Protein AF-A0A379T5I7-F1 (afdb_monomer)

Foldseek 3Di:
DQEEEDEDDQLPQDDDPNDTSPDDPVVVLVVVLVVLVVVLVPHDQQHKYKYKYDPVCVVSVVVSCVVQWAWDAWAWEFEPDDPDQDDPDHDDRTIIMTITHRDPPRYDDPQVVQKDFDCQCQVVQDWQVVDVVIHTDDRIGGDDSYDYDYPPPDPDD

Mean predicted aligned error: 8.69 Å

Organism: NCBI:txid59203

Solvent-accessible surface area (backbone atoms only — not comparable to full-atom values): 9344 Å² total; per-residue (Å²): 78,61,69,48,80,43,78,59,87,66,69,79,59,52,69,59,94,85,49,59,38,76,67,56,70,68,61,48,51,52,54,52,49,52,54,52,52,51,52,58,69,55,37,39,65,42,11,39,38,35,43,39,42,43,72,81,54,41,64,60,51,53,59,58,46,58,77,72,29,44,76,77,42,73,29,35,45,32,47,89,73,60,102,67,80,54,89,87,57,87,56,82,49,50,42,41,31,41,35,29,22,58,30,88,87,61,48,82,75,72,59,82,83,47,54,36,79,26,66,57,20,61,74,58,64,38,68,37,74,90,41,88,73,65,40,70,41,62,42,59,39,68,64,66,50,69,43,76,53,76,84,87,80,81,86,86,130

Structure (mmCIF, N/CA/C/O backbone):
data_AF-A0A379T5I7-F1
#
_entry.id   AF-A0A379T5I7-F1
#
loop_
_atom_site.group_PDB
_atom_site.id
_atom_site.type_symbol
_atom_site.label_atom_id
_atom_site.label_alt_id
_atom_site.label_comp_id
_atom_site.label_asym_id
_atom_site.label_entity_id
_atom_site.label_seq_id
_atom_site.pdbx_PDB_ins_code
_atom_site.Cartn_x
_atom_site.Cartn_y
_atom_site.Cartn_z
_atom_site.occupancy
_atom_site.B_iso_or_equiv
_atom_site.auth_seq_id
_atom_site.auth_comp_id
_atom_site.auth_asym_id
_atom_site.auth_atom_id
_atom_site.pdbx_PDB_model_num
ATOM 1 N N . MET A 1 1 ? -13.843 -11.208 -2.498 1.00 91.31 1 MET A N 1
ATOM 2 C CA . MET A 1 1 ? -12.720 -11.181 -1.535 1.00 91.31 1 MET A CA 1
ATOM 3 C C . MET A 1 1 ? -12.927 -10.072 -0.511 1.00 91.31 1 MET A C 1
ATOM 5 O O . MET A 1 1 ? -13.474 -9.038 -0.882 1.00 91.31 1 MET A O 1
ATOM 9 N N . ASP A 1 2 ? -12.573 -10.297 0.757 1.00 97.25 2 ASP A N 1
ATOM 10 C CA . ASP A 1 2 ? -12.711 -9.313 1.855 1.00 97.25 2 ASP A CA 1
ATOM 11 C C . ASP A 1 2 ? -11.432 -8.483 2.055 1.00 97.25 2 ASP A C 1
ATOM 13 O O . ASP A 1 2 ? -11.491 -7.306 2.401 1.00 97.25 2 ASP A O 1
ATOM 17 N N . LEU A 1 3 ? -10.275 -9.088 1.790 1.00 97.75 3 LEU A N 1
ATOM 18 C CA . LEU A 1 3 ? -8.961 -8.472 1.905 1.00 97.75 3 LEU A CA 1
ATOM 19 C C . LEU A 1 3 ? -8.112 -8.871 0.698 1.00 97.75 3 LEU A C 1
ATOM 21 O O . LEU A 1 3 ? -8.141 -10.030 0.285 1.00 97.75 3 LEU A O 1
ATOM 25 N N . ILE A 1 4 ? -7.358 -7.918 0.158 1.00 98.38 4 ILE A N 1
ATOM 26 C CA . ILE A 1 4 ? -6.290 -8.148 -0.820 1.00 98.38 4 ILE A CA 1
ATOM 27 C C . ILE A 1 4 ? -5.018 -7.499 -0.276 1.00 98.38 4 ILE A C 1
ATOM 29 O O . ILE A 1 4 ? -5.063 -6.362 0.193 1.00 98.38 4 ILE A O 1
ATOM 33 N N . PHE A 1 5 ? -3.896 -8.206 -0.354 1.00 97.88 5 PHE A N 1
ATOM 34 C CA . PHE A 1 5 ? -2.563 -7.648 -0.156 1.00 97.88 5 PHE A CA 1
ATOM 35 C C . PHE A 1 5 ? -1.759 -7.939 -1.422 1.00 97.88 5 PHE A C 1
ATOM 37 O O . PHE A 1 5 ? -1.606 -9.102 -1.786 1.00 97.88 5 PHE A O 1
ATOM 44 N N . ALA A 1 6 ? -1.327 -6.891 -2.116 1.00 96.62 6 ALA A N 1
ATOM 45 C CA . ALA A 1 6 ? -0.644 -6.980 -3.397 1.00 96.62 6 ALA A CA 1
ATOM 46 C C . ALA A 1 6 ? 0.788 -6.448 -3.278 1.00 96.62 6 ALA A C 1
ATOM 48 O O . ALA A 1 6 ? 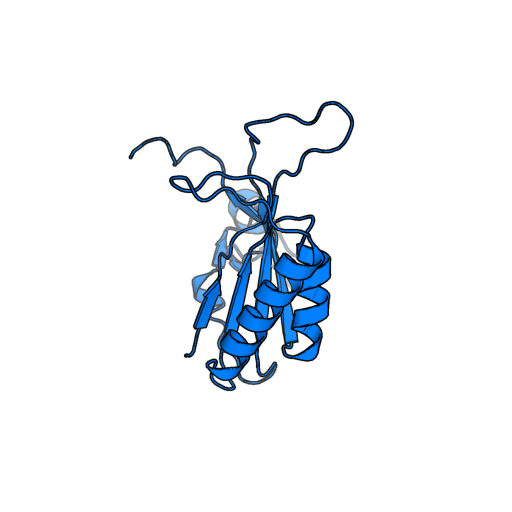0.995 -5.300 -2.884 1.00 96.62 6 ALA A O 1
ATOM 49 N N . ASP A 1 7 ? 1.739 -7.283 -3.680 1.00 95.25 7 ASP A N 1
ATOM 50 C CA . ASP A 1 7 ? 3.157 -6.961 -3.848 1.00 95.25 7 ASP A CA 1
ATOM 51 C C . ASP A 1 7 ? 3.545 -7.239 -5.314 1.00 95.25 7 ASP A C 1
ATOM 53 O O . ASP A 1 7 ? 4.108 -8.289 -5.627 1.00 95.25 7 ASP A O 1
ATOM 57 N N . PRO A 1 8 ? 3.071 -6.406 -6.264 1.00 93.56 8 PRO A N 1
ATOM 58 C CA . PRO A 1 8 ? 3.402 -6.570 -7.675 1.00 93.56 8 PRO A CA 1
ATOM 59 C C . PRO A 1 8 ? 4.873 -6.199 -7.938 1.00 93.56 8 PRO A C 1
ATOM 61 O O . PRO A 1 8 ? 5.466 -5.498 -7.124 1.00 93.56 8 PRO A O 1
ATOM 64 N N . PRO A 1 9 ? 5.443 -6.580 -9.097 1.00 92.06 9 PRO A N 1
ATOM 65 C CA . PRO A 1 9 ? 6.764 -6.131 -9.549 1.00 92.06 9 PRO A CA 1
ATOM 66 C C . PRO A 1 9 ? 6.937 -4.607 -9.446 1.00 92.06 9 PRO A C 1
ATOM 68 O O . PRO A 1 9 ? 5.961 -3.857 -9.538 1.00 92.06 9 PRO A O 1
ATOM 71 N N . TYR A 1 10 ? 8.167 -4.134 -9.232 1.00 91.62 10 TYR A N 1
ATOM 72 C CA . TYR A 1 10 ? 8.461 -2.702 -9.027 1.00 91.62 10 TYR A CA 1
ATOM 73 C C . TYR A 1 10 ? 9.052 -2.053 -10.285 1.00 91.62 10 TYR A C 1
ATOM 75 O O . TYR A 1 10 ? 9.177 -0.832 -10.339 1.00 91.62 10 TYR A O 1
ATOM 83 N N . ASN A 1 11 ? 9.403 -2.852 -11.294 1.00 89.56 11 ASN A N 1
ATOM 84 C CA . ASN A 1 11 ? 10.065 -2.403 -12.518 1.00 89.56 11 ASN A CA 1
ATOM 85 C C . ASN A 1 11 ? 11.371 -1.624 -12.256 1.00 89.56 11 ASN A C 1
ATOM 87 O O . ASN A 1 11 ? 11.617 -0.579 -12.851 1.00 89.56 11 ASN A O 1
ATOM 91 N N . ILE A 1 12 ? 12.203 -2.128 -11.339 1.00 84.06 12 ILE A N 1
ATOM 92 C CA . ILE A 1 12 ? 13.462 -1.496 -10.899 1.00 84.06 12 ILE A CA 1
ATOM 93 C C . ILE A 1 12 ? 14.705 -2.285 -11.339 1.00 84.06 12 ILE A C 1
ATOM 95 O O . ILE A 1 12 ? 15.783 -2.130 -10.762 1.00 84.06 12 ILE A O 1
ATOM 99 N N . GLY A 1 13 ? 14.569 -3.148 -12.349 1.00 80.50 13 GLY A N 1
ATOM 100 C CA . GLY A 1 13 ? 15.684 -3.921 -12.897 1.00 80.50 13 GLY A CA 1
ATOM 101 C C . GLY A 1 13 ? 16.048 -5.167 -12.094 1.00 80.50 13 GLY A C 1
ATOM 102 O O . GLY A 1 13 ? 17.168 -5.661 -12.228 1.00 80.50 13 GLY A O 1
ATOM 103 N N . LYS A 1 14 ? 15.147 -5.670 -11.238 1.00 78.38 14 LYS A N 1
ATOM 104 C CA . LYS A 1 14 ? 15.371 -6.947 -10.551 1.00 78.38 14 LYS A CA 1
ATOM 105 C C . LYS A 1 14 ? 15.264 -8.110 -11.536 1.00 78.38 14 LYS A C 1
ATOM 107 O O . LYS A 1 14 ? 14.431 -8.106 -12.441 1.00 78.38 14 LYS A O 1
ATOM 112 N N . ASP A 1 15 ? 16.118 -9.103 -11.322 1.00 78.62 15 ASP A N 1
ATOM 113 C CA . ASP A 1 15 ? 16.075 -10.386 -12.014 1.00 78.62 15 ASP A CA 1
ATOM 114 C C . ASP A 1 15 ? 15.376 -11.403 -11.109 1.00 78.62 15 ASP A C 1
ATOM 116 O O . ASP A 1 15 ? 15.850 -11.708 -10.010 1.00 78.62 15 ASP A O 1
ATOM 120 N N . PHE A 1 16 ? 14.224 -11.885 -11.565 1.00 76.44 16 PHE A N 1
ATOM 121 C CA . PHE A 1 16 ? 13.480 -12.956 -10.924 1.00 76.44 16 PHE A CA 1
ATOM 122 C C . PHE A 1 16 ? 13.576 -14.212 -11.790 1.00 76.44 16 PHE A C 1
ATOM 124 O O . PHE A 1 16 ? 12.755 -14.419 -12.679 1.00 76.44 16 PHE A O 1
ATOM 131 N N . ASP A 1 17 ? 14.583 -15.048 -11.530 1.00 75.56 17 ASP A N 1
ATOM 132 C CA . ASP A 1 17 ? 14.774 -16.342 -12.207 1.00 75.56 17 ASP A CA 1
ATOM 133 C C . ASP A 1 17 ? 14.808 -16.233 -13.749 1.00 75.56 17 ASP A C 1
ATOM 135 O O . ASP A 1 17 ? 14.148 -16.972 -14.479 1.00 75.56 17 ASP A O 1
ATOM 139 N N . GLY A 1 18 ? 15.547 -15.245 -14.265 1.00 74.06 18 GLY A N 1
ATOM 140 C CA . GLY A 1 18 ? 15.674 -14.958 -15.694 1.00 74.06 18 GLY A CA 1
ATOM 141 C C . GLY A 1 18 ? 14.603 -14.013 -16.244 1.00 74.06 18 GLY A C 1
ATOM 142 O O . GLY A 1 18 ? 14.700 -13.587 -17.399 1.00 74.06 18 GLY A O 1
ATOM 143 N N . MET A 1 19 ? 13.601 -13.637 -15.441 1.00 75.06 19 MET A N 1
ATOM 144 C CA . MET A 1 19 ? 12.664 -12.566 -15.775 1.00 75.06 19 MET A CA 1
ATOM 145 C C . MET A 1 19 ? 13.199 -11.228 -15.274 1.00 75.06 19 MET A C 1
ATOM 147 O O . MET A 1 19 ? 12.987 -10.832 -14.128 1.00 75.06 19 MET A O 1
ATOM 151 N N . VAL A 1 20 ? 13.896 -10.525 -16.165 1.00 80.38 20 VAL A N 1
ATOM 152 C CA . VAL A 1 20 ? 14.422 -9.188 -15.888 1.00 80.38 20 VAL A CA 1
ATOM 153 C C . VAL A 1 20 ? 13.323 -8.145 -16.064 1.00 80.38 20 VAL A C 1
ATOM 155 O O . VAL A 1 20 ? 12.790 -7.949 -17.162 1.00 80.38 20 VAL A O 1
ATOM 158 N N . GLU A 1 21 ? 13.028 -7.424 -14.988 1.00 82.81 21 GLU A N 1
ATOM 159 C CA . GLU A 1 21 ? 12.195 -6.225 -15.014 1.00 82.81 21 GLU A CA 1
ATOM 160 C C . GLU A 1 21 ? 12.818 -5.154 -15.928 1.00 82.81 21 GLU A C 1
ATOM 162 O O . GLU A 1 21 ? 13.797 -4.503 -15.573 1.00 82.81 21 GLU A O 1
ATOM 167 N N . SER A 1 22 ? 12.279 -4.991 -17.134 1.00 85.94 22 SER A N 1
ATOM 168 C CA . SER A 1 22 ? 12.843 -4.098 -18.162 1.00 85.94 22 SER A CA 1
ATOM 169 C C . SER A 1 22 ? 11.772 -3.422 -19.021 1.00 85.94 22 SER A C 1
ATOM 171 O O . SER A 1 22 ? 11.993 -3.098 -20.188 1.00 85.94 22 SER A O 1
ATOM 173 N N . TRP A 1 23 ? 10.583 -3.233 -18.454 1.00 88.94 23 TRP A N 1
ATOM 174 C CA . TRP A 1 23 ? 9.447 -2.674 -19.176 1.00 88.94 23 TRP A CA 1
ATOM 175 C C . TRP A 1 23 ? 9.612 -1.161 -19.288 1.00 88.94 23 TRP A C 1
ATOM 177 O O . TRP A 1 23 ? 10.142 -0.518 -18.377 1.00 88.94 23 TRP A O 1
ATOM 187 N N . ASP A 1 24 ? 9.113 -0.567 -20.372 1.00 93.31 24 ASP A N 1
ATOM 188 C CA . ASP A 1 24 ? 8.948 0.881 -20.394 1.00 93.31 24 ASP A CA 1
ATOM 189 C C . ASP A 1 24 ? 7.919 1.311 -19.331 1.00 93.31 24 ASP A C 1
ATOM 191 O O . ASP A 1 24 ? 6.974 0.579 -19.021 1.00 93.31 24 ASP A O 1
ATOM 195 N N . GLU A 1 25 ? 8.118 2.497 -18.749 1.00 91.69 25 GLU A N 1
ATOM 196 C CA . GLU A 1 25 ? 7.310 2.989 -17.624 1.00 91.69 25 GLU A CA 1
ATOM 197 C C . GLU A 1 25 ? 5.811 3.014 -17.959 1.00 91.69 25 GLU A C 1
ATOM 199 O O . GLU A 1 25 ? 4.986 2.615 -17.138 1.00 91.69 25 GLU A O 1
ATOM 204 N N . ALA A 1 26 ? 5.449 3.433 -19.175 1.00 94.75 26 ALA A N 1
ATOM 205 C CA . ALA A 1 26 ? 4.054 3.558 -19.577 1.00 94.75 26 ALA A CA 1
ATOM 206 C C . ALA A 1 26 ? 3.365 2.190 -19.672 1.00 94.75 26 ALA A C 1
ATOM 208 O O . ALA A 1 26 ? 2.263 2.031 -19.145 1.00 94.75 26 ALA A O 1
ATOM 209 N N . SER A 1 27 ? 4.015 1.197 -20.285 1.00 95.81 27 SER A N 1
ATOM 210 C CA . SER A 1 27 ? 3.492 -0.172 -20.365 1.00 95.81 27 SER A CA 1
ATOM 211 C C . SER A 1 27 ? 3.392 -0.826 -18.991 1.00 95.81 27 SER A C 1
ATOM 213 O O . SER A 1 27 ? 2.385 -1.468 -18.686 1.00 95.81 27 SER A O 1
ATOM 215 N N . PHE A 1 28 ? 4.401 -0.634 -18.136 1.00 95.31 28 PHE A N 1
ATOM 216 C CA . PHE A 1 28 ? 4.371 -1.149 -16.770 1.00 95.31 28 PHE A CA 1
ATOM 217 C C . PHE A 1 28 ? 3.221 -0.539 -15.958 1.00 95.31 28 PHE A C 1
ATOM 219 O O . PHE A 1 28 ? 2.454 -1.269 -15.330 1.00 95.31 28 PHE A O 1
ATOM 226 N N . LEU A 1 29 ? 3.053 0.787 -16.006 1.00 96.31 29 LEU A N 1
ATOM 227 C CA . LEU A 1 29 ? 1.960 1.467 -15.311 1.00 96.31 29 LEU A CA 1
ATOM 228 C C . LEU A 1 29 ? 0.590 1.063 -15.863 1.00 96.31 29 LEU A C 1
ATOM 230 O O . LEU A 1 29 ? -0.335 0.875 -15.078 1.00 96.31 29 LEU A O 1
ATOM 234 N N . ALA A 1 30 ? 0.450 0.891 -17.181 1.00 97.50 30 ALA A N 1
ATOM 235 C CA . ALA A 1 30 ? -0.794 0.42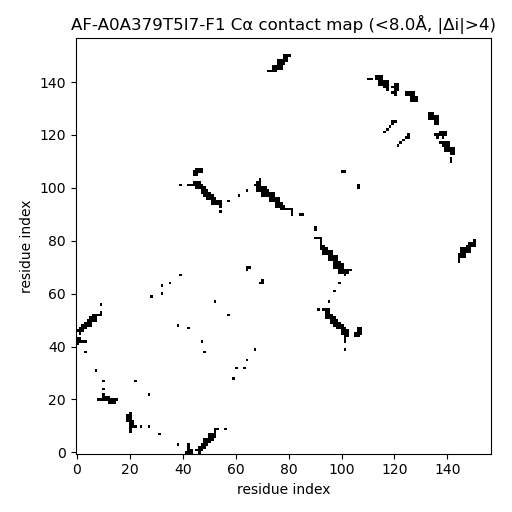6 -17.791 1.00 97.50 30 ALA A CA 1
ATOM 236 C C . ALA A 1 30 ? -1.191 -0.959 -17.258 1.00 97.50 30 ALA A C 1
ATOM 238 O O . ALA A 1 30 ? -2.300 -1.126 -16.748 1.00 97.50 30 ALA A O 1
ATOM 239 N N . TRP A 1 31 ? -0.256 -1.910 -17.272 1.00 96.81 31 TRP A N 1
ATOM 240 C CA . TRP A 1 31 ? -0.465 -3.241 -16.703 1.00 96.81 31 TRP A CA 1
ATOM 241 C C . TRP A 1 31 ? -0.785 -3.188 -15.202 1.00 96.81 31 TRP A C 1
ATOM 243 O O . TRP A 1 31 ? -1.714 -3.843 -14.723 1.00 96.81 31 TRP A O 1
ATOM 253 N N . LEU A 1 32 ? -0.062 -2.364 -14.440 1.00 97.25 32 LEU A N 1
ATOM 254 C CA . LEU A 1 32 ? -0.300 -2.212 -13.008 1.00 97.25 32 LEU A CA 1
ATOM 255 C C . LEU A 1 32 ? -1.699 -1.645 -12.725 1.00 97.25 32 LEU A C 1
ATOM 257 O O . LEU A 1 32 ? -2.366 -2.066 -11.778 1.00 97.25 32 LEU A O 1
ATOM 261 N N . TYR A 1 33 ? -2.172 -0.709 -13.548 1.00 98.25 33 TYR A N 1
ATOM 262 C CA . TYR A 1 33 ? -3.512 -0.143 -13.429 1.00 98.25 33 TYR A CA 1
ATOM 263 C C . TYR A 1 33 ? -4.607 -1.160 -13.751 1.00 98.25 33 TYR A C 1
ATOM 265 O O . TYR A 1 33 ? -5.612 -1.174 -13.039 1.00 98.25 33 TYR A O 1
ATOM 273 N N . GLU A 1 34 ? -4.403 -2.032 -14.739 1.00 98.25 34 GLU A N 1
ATOM 274 C CA . GLU A 1 34 ? -5.310 -3.154 -15.019 1.00 98.25 34 GLU A CA 1
ATOM 275 C C . GLU A 1 34 ? -5.398 -4.109 -13.821 1.00 98.25 34 GLU A C 1
ATOM 277 O O . GLU A 1 34 ? -6.492 -4.480 -13.390 1.00 98.25 34 GLU A O 1
ATOM 282 N N . CYS A 1 35 ? -4.260 -4.432 -13.197 1.00 97.94 35 CYS A N 1
ATOM 283 C CA . CYS A 1 35 ? -4.229 -5.226 -11.969 1.00 97.94 35 CYS A CA 1
ATOM 284 C C . CYS A 1 35 ? -5.029 -4.569 -10.829 1.00 97.94 35 CYS A C 1
ATOM 286 O O . CYS A 1 35 ? -5.769 -5.251 -10.113 1.00 97.94 35 CYS A O 1
ATOM 288 N N . VAL A 1 36 ? -4.915 -3.246 -10.657 1.00 98.19 36 VAL A N 1
ATOM 289 C CA . VAL A 1 36 ? -5.700 -2.492 -9.663 1.00 98.19 36 VAL A CA 1
ATOM 290 C C . VAL A 1 36 ? -7.199 -2.546 -9.977 1.00 98.19 36 VAL A C 1
ATOM 292 O O . VAL A 1 36 ? -8.003 -2.742 -9.059 1.00 98.19 36 VAL A O 1
ATOM 295 N N . ASP A 1 37 ? -7.582 -2.412 -11.247 1.00 98.44 37 ASP A N 1
ATOM 296 C CA . ASP A 1 37 ? -8.979 -2.468 -11.691 1.00 98.44 37 ASP A CA 1
ATOM 297 C C . ASP A 1 37 ? -9.595 -3.853 -11.418 1.00 98.44 37 ASP A C 1
ATOM 299 O O . ASP A 1 37 ? -10.699 -3.960 -10.867 1.00 98.44 37 ASP A O 1
ATOM 303 N N . GLU A 1 38 ? -8.849 -4.927 -11.680 1.00 98.31 38 GLU A N 1
ATOM 304 C CA . GLU A 1 38 ? -9.275 -6.294 -11.371 1.00 98.31 38 GLU A CA 1
ATOM 305 C C . GLU A 1 38 ? -9.377 -6.549 -9.864 1.00 98.31 38 GLU A C 1
ATOM 307 O O . GLU A 1 38 ? -10.362 -7.135 -9.394 1.00 98.31 38 GLU A O 1
ATOM 312 N N . CYS A 1 39 ? -8.425 -6.041 -9.074 1.00 98.19 39 CYS A N 1
ATOM 313 C CA . CYS A 1 39 ? -8.509 -6.093 -7.615 1.00 98.19 39 CYS A CA 1
ATOM 314 C C . CYS A 1 39 ? -9.771 -5.384 -7.109 1.00 98.19 39 CYS A C 1
ATOM 316 O O . CYS A 1 39 ? -10.497 -5.930 -6.274 1.00 98.19 39 CYS A O 1
ATOM 318 N N . TYR A 1 40 ? -10.089 -4.201 -7.646 1.00 98.25 40 TYR A N 1
ATOM 319 C CA . TYR A 1 40 ? -11.321 -3.486 -7.315 1.00 98.25 40 TYR A CA 1
ATOM 320 C C . TYR A 1 40 ? -12.569 -4.304 -7.663 1.00 98.25 40 TYR A C 1
ATOM 322 O O . TYR A 1 40 ? -13.511 -4.364 -6.860 1.00 98.25 40 TYR A O 1
ATOM 330 N N . ARG A 1 41 ? -12.589 -4.953 -8.835 1.00 98.25 41 ARG A N 1
ATOM 331 C CA . ARG A 1 41 ? -13.721 -5.756 -9.320 1.00 98.25 41 ARG A CA 1
ATOM 332 C C . ARG A 1 41 ? -14.043 -6.922 -8.384 1.00 98.25 41 ARG A C 1
ATOM 334 O O . ARG A 1 41 ? -15.209 -7.113 -8.037 1.00 98.25 41 ARG A O 1
ATOM 341 N N . VAL A 1 42 ? -13.033 -7.675 -7.940 1.00 98.12 42 VAL A N 1
ATOM 342 C CA . VAL A 1 42 ? -13.223 -8.883 -7.105 1.00 98.12 42 VAL A CA 1
ATOM 343 C C . VAL A 1 42 ? -13.396 -8.589 -5.609 1.00 98.12 42 VAL A C 1
ATOM 345 O O . VAL A 1 42 ? -13.827 -9.459 -4.832 1.00 98.12 42 VAL A O 1
ATOM 348 N N . LEU A 1 43 ? -13.067 -7.370 -5.174 1.00 98.12 43 LEU A N 1
ATOM 349 C CA . LEU A 1 43 ? -13.216 -6.943 -3.789 1.00 98.12 43 LEU A CA 1
ATOM 350 C C . LEU A 1 43 ? -14.691 -6.663 -3.454 1.00 98.12 43 LEU A C 1
ATOM 352 O O . LEU A 1 43 ? -15.405 -5.949 -4.170 1.00 98.12 43 LEU A O 1
ATOM 356 N N . LYS A 1 44 ? -15.160 -7.215 -2.331 1.00 9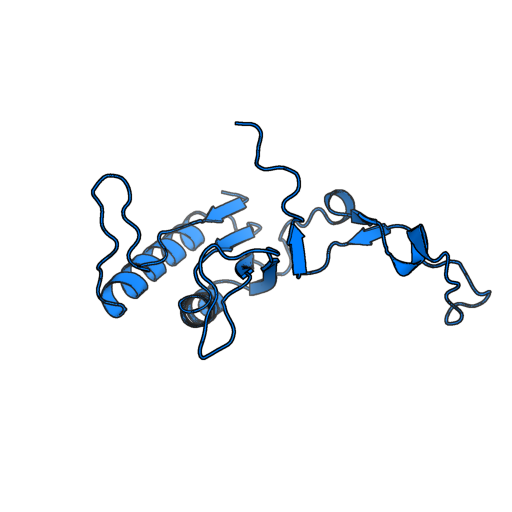8.44 44 LYS A N 1
ATOM 357 C CA . LYS A 1 44 ? -16.498 -6.929 -1.791 1.00 98.44 44 LYS A CA 1
ATOM 358 C C . LYS A 1 44 ? -16.607 -5.448 -1.416 1.00 98.44 44 LYS A C 1
ATOM 360 O O . LYS A 1 44 ? -15.607 -4.782 -1.172 1.00 98.44 44 LYS A O 1
ATOM 365 N N . LYS A 1 45 ? -17.835 -4.930 -1.302 1.00 97.44 45 LYS A N 1
ATOM 366 C CA . LYS A 1 45 ? -18.096 -3.519 -0.949 1.00 97.44 45 LYS A CA 1
ATOM 367 C C . LYS A 1 45 ? -17.412 -3.072 0.355 1.00 97.44 45 LYS A C 1
ATOM 369 O O . LYS A 1 45 ? -16.918 -1.956 0.427 1.00 97.44 45 LYS A O 1
ATOM 374 N N . HIS A 1 46 ? -17.354 -3.944 1.359 1.00 97.56 46 HIS A N 1
ATOM 375 C CA . HIS A 1 46 ? -16.678 -3.694 2.640 1.00 97.56 46 HIS A CA 1
ATOM 376 C C . HIS A 1 46 ? -15.198 -4.104 2.647 1.00 97.56 46 HIS A C 1
ATOM 378 O O . HIS A 1 46 ? -14.577 -4.124 3.706 1.00 97.56 46 HIS A O 1
ATOM 384 N N . GLY A 1 47 ? -14.641 -4.481 1.497 1.00 98.06 47 GLY A N 1
ATOM 385 C CA . GLY A 1 47 ? -13.289 -5.000 1.443 1.00 98.06 47 GLY A CA 1
ATOM 386 C C . GLY A 1 47 ? -12.216 -3.915 1.492 1.00 98.06 47 GLY A C 1
ATOM 387 O O . GLY A 1 47 ? -12.433 -2.756 1.109 1.00 98.06 47 GLY A O 1
ATOM 388 N N . THR A 1 48 ? -11.041 -4.346 1.936 1.00 98.50 48 THR A N 1
ATOM 389 C CA . THR A 1 48 ? -9.823 -3.542 2.055 1.00 98.50 48 THR A CA 1
ATOM 390 C C . THR A 1 48 ? -8.762 -4.092 1.108 1.00 98.50 48 THR A C 1
ATOM 392 O O . THR A 1 48 ? -8.633 -5.303 0.943 1.00 98.50 48 THR A O 1
ATOM 395 N N . MET A 1 49 ? -7.986 -3.207 0.496 1.00 98.31 49 MET A N 1
ATOM 396 C CA . MET A 1 49 ? -6.828 -3.557 -0.313 1.00 98.31 49 MET A CA 1
ATOM 397 C C . MET A 1 49 ? -5.584 -2.869 0.245 1.00 98.31 49 MET A C 1
ATOM 399 O O . MET A 1 49 ? -5.629 -1.701 0.638 1.00 98.31 49 MET A O 1
ATOM 403 N N . TYR A 1 50 ? -4.482 -3.606 0.257 1.00 98.50 50 TYR A N 1
ATOM 404 C CA . TYR A 1 50 ? -3.139 -3.102 0.476 1.00 98.50 50 TYR A CA 1
ATOM 405 C C . TYR A 1 50 ? -2.339 -3.302 -0.806 1.00 98.50 50 TYR A C 1
ATOM 407 O O . TYR A 1 50 ? -2.417 -4.376 -1.401 1.00 98.50 50 TYR A O 1
ATOM 415 N N . ILE A 1 51 ? -1.592 -2.287 -1.228 1.00 98.19 51 ILE A N 1
ATOM 416 C CA . ILE A 1 51 ? -0.615 -2.413 -2.312 1.00 98.19 51 ILE A CA 1
ATOM 417 C C . ILE A 1 51 ? 0.700 -1.786 -1.879 1.00 98.19 51 ILE A C 1
ATOM 419 O O . ILE A 1 51 ? 0.703 -0.676 -1.339 1.00 98.19 51 ILE A O 1
ATOM 423 N N . MET A 1 52 ? 1.794 -2.497 -2.105 1.00 96.94 52 MET A N 1
ATOM 424 C CA . MET A 1 52 ? 3.148 -1.996 -1.910 1.00 96.94 52 MET A CA 1
ATOM 425 C C . MET A 1 52 ? 3.858 -1.854 -3.252 1.00 96.94 52 MET A C 1
ATOM 427 O O . MET A 1 52 ? 3.541 -2.557 -4.210 1.00 96.94 52 MET A O 1
ATOM 431 N N . ASN A 1 53 ? 4.729 -0.854 -3.355 1.00 95.31 53 ASN A N 1
ATOM 432 C CA . ASN A 1 53 ? 5.577 -0.660 -4.526 1.00 95.31 53 ASN A CA 1
ATOM 433 C C . ASN A 1 53 ? 6.782 0.227 -4.190 1.00 95.31 53 ASN A C 1
ATOM 435 O O . ASN A 1 53 ? 6.921 0.677 -3.053 1.00 95.31 53 ASN A O 1
ATOM 439 N N . SER A 1 54 ? 7.628 0.531 -5.176 1.00 92.44 54 SER A N 1
ATOM 440 C CA . SER A 1 54 ? 8.719 1.491 -5.024 1.00 92.44 54 SER A CA 1
ATOM 441 C C . SER A 1 54 ? 8.206 2.894 -4.667 1.00 92.44 54 SER A C 1
ATOM 443 O O . SER A 1 54 ? 7.071 3.284 -4.963 1.00 92.44 54 SER A O 1
ATOM 445 N N . THR A 1 55 ? 9.072 3.694 -4.044 1.00 93.00 55 THR A N 1
ATOM 446 C CA . THR A 1 55 ? 8.805 5.113 -3.762 1.00 93.00 55 THR A CA 1
ATOM 447 C C . THR A 1 55 ? 8.579 5.936 -5.028 1.00 93.00 55 THR A C 1
ATOM 449 O O . THR A 1 55 ? 7.842 6.919 -4.982 1.00 93.00 55 THR A O 1
ATOM 452 N N . GLU A 1 56 ? 9.171 5.520 -6.146 1.00 91.44 56 GLU A N 1
ATOM 453 C CA . GLU A 1 56 ? 9.070 6.162 -7.459 1.00 91.44 56 GLU A CA 1
ATOM 454 C C . GLU A 1 56 ? 7.712 5.901 -8.119 1.00 91.44 56 GLU A C 1
ATOM 456 O O . GLU A 1 56 ? 7.088 6.832 -8.623 1.00 91.44 56 GLU A O 1
ATOM 461 N N . ASN A 1 57 ? 7.198 4.670 -8.036 1.00 94.69 57 ASN A N 1
ATOM 462 C CA . ASN A 1 57 ? 5.904 4.310 -8.621 1.00 94.69 57 ASN A CA 1
ATOM 463 C C . ASN A 1 57 ? 4.717 4.761 -7.762 1.00 94.69 57 ASN A C 1
ATOM 465 O O . ASN A 1 57 ? 3.611 4.968 -8.267 1.00 94.69 57 ASN A O 1
ATOM 469 N N . MET A 1 58 ? 4.917 4.918 -6.451 1.00 96.25 58 MET A N 1
ATOM 470 C CA . MET A 1 58 ? 3.824 5.162 -5.513 1.00 96.25 58 MET A CA 1
ATOM 471 C C . MET A 1 58 ? 2.951 6.394 -5.833 1.00 96.25 58 MET A C 1
ATOM 473 O O . MET A 1 58 ? 1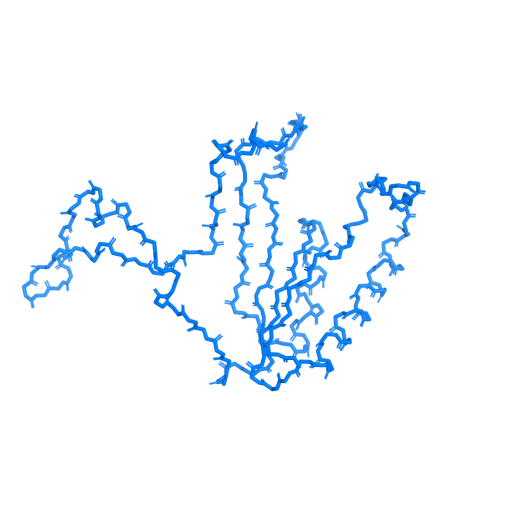.733 6.282 -5.699 1.00 96.25 58 MET A O 1
ATOM 477 N N . PRO A 1 59 ? 3.477 7.550 -6.288 1.00 97.00 59 PRO A N 1
ATOM 478 C CA . PRO A 1 59 ? 2.644 8.684 -6.695 1.00 97.00 59 PRO A CA 1
ATOM 479 C C . PRO A 1 59 ? 1.643 8.347 -7.809 1.00 97.00 59 PRO A C 1
ATOM 481 O O . PRO A 1 59 ? 0.486 8.767 -7.736 1.00 97.00 59 PRO A O 1
ATOM 484 N N . TYR A 1 60 ? 2.058 7.561 -8.805 1.00 97.69 60 TYR A N 1
ATOM 485 C CA . TYR A 1 60 ? 1.203 7.116 -9.907 1.00 97.69 60 TYR A CA 1
ATOM 486 C C . TYR A 1 60 ? 0.087 6.192 -9.409 1.00 97.69 60 TYR A C 1
ATOM 488 O O . TYR A 1 60 ? -1.097 6.424 -9.675 1.00 97.69 60 TYR A O 1
ATOM 496 N N . ILE A 1 61 ? 0.461 5.196 -8.600 1.00 97.75 61 ILE A N 1
ATOM 497 C CA . ILE A 1 61 ? -0.469 4.237 -7.991 1.00 97.75 61 ILE A CA 1
ATOM 498 C C . ILE A 1 61 ? -1.483 4.964 -7.105 1.00 97.75 61 ILE A C 1
ATOM 500 O O . ILE A 1 61 ? -2.684 4.727 -7.206 1.00 97.75 61 ILE A O 1
ATOM 504 N N . ASP A 1 62 ? -1.021 5.890 -6.265 1.00 98.25 62 ASP A N 1
ATOM 505 C CA . ASP A 1 62 ? -1.866 6.661 -5.357 1.00 98.25 62 ASP A CA 1
ATOM 506 C C . ASP A 1 62 ? -2.941 7.445 -6.125 1.00 98.25 62 ASP A C 1
ATOM 508 O O . ASP A 1 62 ? -4.127 7.364 -5.790 1.00 98.25 62 ASP A O 1
ATOM 512 N N . LEU A 1 63 ? -2.553 8.143 -7.198 1.00 98.19 63 LEU A N 1
ATOM 513 C CA . LEU A 1 63 ? -3.490 8.881 -8.044 1.00 98.19 63 LEU A CA 1
ATOM 514 C C . LEU A 1 63 ? -4.505 7.958 -8.726 1.00 98.19 63 LEU A C 1
ATOM 516 O O . LEU A 1 63 ? -5.703 8.247 -8.663 1.00 98.19 63 LEU A O 1
ATOM 520 N N . LYS A 1 64 ? -4.068 6.833 -9.310 1.00 97.81 64 LYS A N 1
ATOM 521 C CA . LYS A 1 64 ? -4.979 5.841 -9.906 1.00 97.81 64 LYS A CA 1
ATOM 522 C C . LYS A 1 64 ? -5.959 5.305 -8.863 1.00 97.81 64 LYS A C 1
ATOM 524 O O . LYS A 1 64 ? -7.170 5.351 -9.078 1.00 97.81 64 LYS A O 1
ATOM 529 N N . CYS A 1 65 ? -5.471 4.848 -7.714 1.00 98.19 65 CYS A N 1
ATOM 530 C CA . CYS A 1 65 ? -6.289 4.230 -6.673 1.00 98.19 65 CYS A CA 1
ATOM 531 C C . CYS A 1 65 ? -7.350 5.179 -6.100 1.00 98.19 65 CYS A C 1
ATOM 533 O O . CYS A 1 65 ? -8.446 4.725 -5.774 1.00 98.19 65 CYS A O 1
ATOM 535 N N . ARG A 1 66 ? -7.088 6.493 -6.021 1.00 97.94 66 ARG A N 1
ATOM 536 C CA . ARG A 1 66 ? -8.086 7.492 -5.583 1.00 97.94 66 ARG A CA 1
ATOM 537 C C . ARG A 1 66 ? -9.316 7.581 -6.486 1.00 97.94 66 ARG A C 1
ATOM 539 O O . ARG A 1 66 ? -10.349 8.063 -6.029 1.00 97.94 66 ARG A O 1
ATOM 546 N N . THR A 1 67 ? -9.224 7.143 -7.742 1.00 97.88 67 THR A N 1
ATOM 547 C CA . THR A 1 67 ? -10.376 7.136 -8.662 1.00 97.88 67 THR A CA 1
ATOM 548 C C . THR A 1 67 ? -11.381 6.022 -8.347 1.00 97.88 67 THR A C 1
ATOM 550 O O . THR A 1 67 ? -12.538 6.113 -8.747 1.00 97.88 67 THR A O 1
ATOM 553 N N . LEU A 1 68 ? -10.964 4.998 -7.593 1.00 97.88 68 LEU A N 1
ATOM 554 C CA . LEU A 1 68 ? -11.750 3.788 -7.321 1.00 97.88 68 LEU A CA 1
ATOM 555 C C . LEU A 1 68 ? -12.020 3.580 -5.827 1.00 97.88 68 LEU A C 1
ATOM 557 O O . LEU A 1 68 ? -13.100 3.137 -5.438 1.00 97.88 68 LEU A O 1
ATOM 561 N N . PHE A 1 69 ? -11.041 3.891 -4.980 1.00 98.38 69 PHE A N 1
ATOM 562 C CA . PHE A 1 69 ? -11.043 3.590 -3.554 1.00 98.38 69 PHE A CA 1
ATOM 563 C C . PHE A 1 69 ? -10.942 4.855 -2.701 1.00 98.38 69 PHE A C 1
ATOM 565 O O . PHE A 1 69 ? -10.421 5.891 -3.108 1.00 98.38 69 PHE A O 1
ATOM 572 N N . THR A 1 70 ? -11.346 4.736 -1.436 1.00 98.44 70 THR A N 1
ATOM 573 C CA . THR A 1 70 ? -10.962 5.703 -0.405 1.00 98.44 70 THR A CA 1
ATOM 574 C C . THR A 1 70 ? -9.637 5.283 0.227 1.00 98.44 70 THR A C 1
ATOM 576 O O . THR A 1 70 ? -9.568 4.242 0.884 1.00 98.44 70 THR A O 1
ATOM 579 N N . ILE A 1 71 ? -8.599 6.111 0.097 1.00 98.06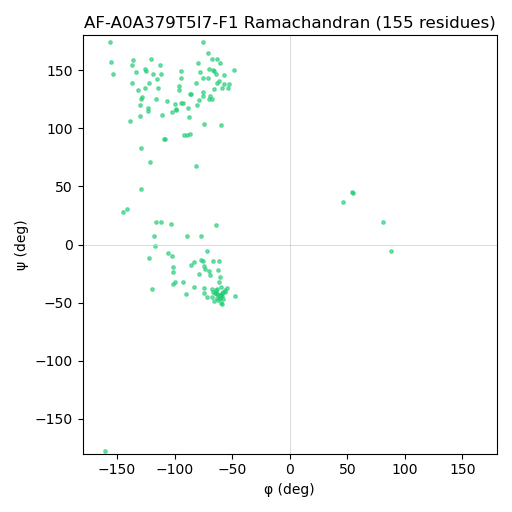 71 ILE A N 1
ATOM 580 C CA . ILE A 1 71 ? -7.315 5.884 0.777 1.00 98.06 71 ILE A CA 1
ATOM 581 C C . ILE A 1 71 ? -7.482 6.121 2.282 1.00 98.06 71 ILE A C 1
ATOM 583 O O . ILE A 1 71 ? -7.923 7.191 2.706 1.00 98.06 71 ILE A O 1
ATOM 587 N N . LYS A 1 72 ? -7.119 5.129 3.099 1.00 97.06 72 LYS A N 1
ATOM 588 C CA . LYS A 1 72 ? -7.176 5.212 4.566 1.00 97.06 72 LYS A CA 1
ATOM 589 C C . LYS A 1 72 ? -5.818 5.465 5.190 1.00 97.06 72 LYS A C 1
ATOM 591 O O . LYS A 1 72 ? -5.749 6.142 6.214 1.00 97.06 72 LYS A O 1
ATOM 596 N N . SER A 1 73 ? -4.742 4.931 4.619 1.00 95.94 73 SER A N 1
ATOM 597 C CA . SER A 1 73 ? -3.395 5.158 5.141 1.00 95.94 73 SER A CA 1
ATOM 598 C C . SER A 1 73 ? -2.319 5.032 4.071 1.00 95.94 73 SER A C 1
ATOM 600 O O . SER A 1 73 ? -2.441 4.228 3.152 1.00 95.94 73 SER A O 1
ATOM 602 N N . ARG A 1 74 ? -1.263 5.833 4.237 1.00 96.62 74 ARG A N 1
ATOM 603 C CA . ARG A 1 74 ? 0.012 5.739 3.517 1.00 96.62 74 ARG A CA 1
ATOM 604 C C . ARG A 1 74 ? 1.036 5.224 4.511 1.00 96.62 74 ARG A C 1
ATOM 606 O O . ARG A 1 74 ? 1.560 5.991 5.312 1.00 96.62 74 ARG A O 1
ATOM 613 N N . ILE A 1 75 ? 1.180 3.913 4.557 1.00 95.75 75 ILE A N 1
ATOM 614 C CA . ILE A 1 75 ? 2.043 3.221 5.504 1.00 95.75 75 ILE A CA 1
ATOM 615 C C . ILE A 1 75 ? 3.474 3.275 4.968 1.00 95.75 75 ILE A C 1
ATOM 617 O O . ILE A 1 75 ? 3.708 3.129 3.772 1.00 95.75 75 ILE A O 1
ATOM 621 N N . VAL A 1 76 ? 4.420 3.516 5.866 1.00 93.75 76 VAL A N 1
ATOM 622 C CA . VAL A 1 76 ? 5.855 3.553 5.597 1.00 93.75 76 VAL A CA 1
ATOM 623 C C . VAL A 1 76 ? 6.454 2.338 6.276 1.00 93.75 76 VAL A C 1
ATOM 625 O O . VAL A 1 76 ? 6.462 2.271 7.506 1.00 93.75 76 VAL A O 1
ATOM 628 N N . TRP A 1 77 ? 6.933 1.383 5.488 1.00 91.19 77 TRP A N 1
ATOM 629 C CA . TRP A 1 77 ? 7.700 0.259 5.993 1.00 91.19 77 TRP A CA 1
ATOM 630 C C . TRP A 1 77 ? 9.187 0.608 5.948 1.00 91.19 77 TRP A C 1
ATOM 632 O O . TRP A 1 77 ? 9.830 0.502 4.910 1.00 91.19 77 TRP A O 1
ATOM 642 N N . SER A 1 78 ? 9.716 1.112 7.063 1.00 88.69 78 SER A N 1
ATOM 643 C CA . SER A 1 78 ? 11.097 1.601 7.142 1.00 88.69 78 SER A CA 1
ATOM 644 C C . SER A 1 78 ? 12.065 0.536 7.651 1.00 88.69 78 SER A C 1
ATOM 646 O O . SER A 1 78 ? 11.744 -0.187 8.602 1.00 88.69 78 SER A O 1
ATOM 648 N N . TYR A 1 79 ? 13.272 0.538 7.092 1.00 82.25 79 TYR A N 1
ATOM 649 C CA . TYR A 1 79 ? 14.402 -0.311 7.472 1.00 82.25 79 TYR A CA 1
ATOM 650 C C . TYR A 1 79 ? 15.640 0.548 7.780 1.00 82.25 79 TYR A C 1
ATOM 652 O O . TYR A 1 79 ? 15.792 1.657 7.268 1.00 82.25 79 TYR A O 1
ATOM 660 N N . ASP A 1 80 ? 16.516 0.056 8.660 1.00 69.62 80 ASP A N 1
ATOM 661 C CA . ASP A 1 80 ? 17.702 0.787 9.140 1.00 69.62 80 ASP A CA 1
ATOM 662 C C . ASP A 1 80 ? 18.936 0.635 8.234 1.00 69.62 80 ASP A C 1
ATOM 664 O O . ASP A 1 80 ? 19.837 1.474 8.276 1.00 69.62 80 ASP A O 1
ATOM 668 N N . SER A 1 81 ? 18.950 -0.371 7.358 1.00 60.34 81 SER A N 1
ATOM 669 C CA . SER A 1 81 ? 20.009 -0.589 6.375 1.00 60.34 81 SER A CA 1
ATOM 670 C C . SER A 1 81 ? 19.444 -0.763 4.968 1.00 60.34 81 SER A C 1
ATOM 672 O O . SER A 1 81 ? 18.625 -1.649 4.735 1.00 60.34 81 SER A O 1
ATOM 674 N N . SER A 1 82 ? 19.935 0.026 4.013 1.00 61.72 82 SER A N 1
ATOM 675 C CA . SER A 1 82 ? 19.877 -0.323 2.593 1.00 61.72 82 SER A CA 1
ATOM 676 C C . SER A 1 82 ? 21.214 -0.960 2.206 1.00 61.72 82 SER A C 1
ATOM 678 O O . SER A 1 82 ? 22.275 -0.469 2.595 1.00 61.72 82 SER A O 1
ATOM 680 N N . GLY A 1 83 ? 21.187 -2.056 1.441 1.00 59.53 83 GLY A N 1
ATOM 681 C CA . GLY A 1 83 ? 22.414 -2.707 0.953 1.00 59.53 83 GLY A CA 1
ATOM 682 C C . GLY A 1 83 ? 23.264 -1.808 0.042 1.00 59.53 83 GLY A C 1
ATOM 683 O O . GLY A 1 83 ? 24.435 -2.092 -0.197 1.00 59.53 83 GLY A O 1
ATOM 684 N N . VAL A 1 84 ? 22.693 -0.697 -0.437 1.00 63.56 84 VAL A N 1
ATOM 685 C CA . VAL A 1 84 ? 23.340 0.284 -1.309 1.00 63.56 84 VAL A CA 1
ATOM 686 C C . VAL A 1 84 ? 23.128 1.683 -0.735 1.00 63.56 84 VAL A C 1
ATOM 688 O O . VAL A 1 84 ? 22.025 2.223 -0.764 1.00 63.56 84 VAL A O 1
ATOM 691 N N . GLN A 1 85 ? 24.201 2.296 -0.233 1.00 69.25 85 GLN A N 1
ATOM 692 C CA . GLN A 1 85 ? 24.153 3.668 0.270 1.00 69.25 85 GLN A CA 1
ATOM 693 C C . GLN A 1 85 ? 24.193 4.674 -0.884 1.00 69.25 85 GLN A C 1
ATOM 695 O O . GLN A 1 85 ? 25.128 4.690 -1.692 1.00 69.25 85 GLN A O 1
ATOM 700 N N . ALA A 1 86 ? 23.199 5.559 -0.934 1.00 77.69 86 ALA A N 1
ATOM 701 C CA . ALA A 1 86 ? 23.197 6.677 -1.865 1.00 77.69 86 ALA A CA 1
ATOM 702 C C . ALA A 1 86 ? 24.332 7.663 -1.527 1.00 77.69 86 ALA A C 1
ATOM 704 O O . ALA A 1 86 ? 24.535 8.030 -0.372 1.00 77.69 86 ALA A O 1
ATOM 705 N N . LYS A 1 87 ? 25.086 8.097 -2.546 1.00 80.75 87 LYS A N 1
ATOM 706 C CA . LYS A 1 87 ? 26.263 8.979 -2.379 1.00 80.75 87 LYS A CA 1
ATOM 707 C C . LYS A 1 87 ? 26.001 10.448 -2.711 1.00 80.75 87 LYS A C 1
ATOM 709 O O . LYS A 1 87 ? 26.798 11.304 -2.346 1.00 80.75 87 LYS A O 1
ATOM 714 N N . LYS A 1 88 ? 24.937 10.734 -3.467 1.00 88.56 88 LYS A N 1
ATOM 715 C CA . LYS A 1 88 ? 24.658 12.068 -4.037 1.00 88.56 88 LYS A CA 1
ATOM 716 C C . LYS A 1 88 ? 23.303 12.652 -3.622 1.00 88.56 88 LYS A C 1
ATOM 718 O O . LYS A 1 88 ? 23.050 13.821 -3.883 1.00 88.56 88 LYS A O 1
ATOM 723 N N . TYR A 1 89 ? 22.438 11.848 -3.014 1.00 85.75 89 TYR A N 1
ATOM 724 C CA . TYR A 1 89 ? 21.083 12.205 -2.590 1.00 85.75 89 TYR A CA 1
ATOM 725 C C . TYR A 1 89 ? 20.646 11.270 -1.451 1.00 85.75 89 TYR A C 1
ATOM 727 O O . TYR A 1 89 ? 21.377 10.342 -1.102 1.00 85.75 89 TYR A O 1
ATOM 735 N N . PHE A 1 90 ? 19.479 11.517 -0.853 1.00 83.19 90 PHE A N 1
ATOM 736 C CA . PHE A 1 90 ? 18.941 10.670 0.214 1.00 83.19 90 PHE A CA 1
ATOM 737 C C . PHE A 1 90 ? 18.553 9.287 -0.320 1.00 83.19 90 PHE A C 1
ATOM 739 O O . PHE A 1 90 ? 17.762 9.185 -1.253 1.00 83.19 90 PHE A O 1
ATOM 746 N N . GLY A 1 91 ? 19.088 8.222 0.277 1.00 80.06 91 GLY A N 1
ATOM 747 C CA . GLY A 1 91 ? 18.710 6.856 -0.088 1.00 80.06 91 GLY A CA 1
ATOM 748 C C . GLY A 1 91 ? 17.252 6.549 0.261 1.00 80.06 91 GLY A C 1
ATOM 749 O O . GLY A 1 91 ? 16.721 7.069 1.245 1.00 80.06 91 GLY A O 1
ATOM 750 N N . SER A 1 92 ? 16.615 5.679 -0.525 1.00 81.25 92 SER A N 1
ATOM 751 C CA . SER A 1 92 ? 15.286 5.161 -0.195 1.00 81.25 92 SER A CA 1
ATOM 752 C C . SER A 1 92 ? 15.394 4.141 0.943 1.00 81.25 92 SER A C 1
ATOM 754 O O . SER A 1 92 ? 15.852 3.015 0.750 1.00 81.25 92 SER A O 1
ATOM 756 N N . MET A 1 93 ? 15.013 4.561 2.151 1.00 86.06 93 MET A N 1
ATOM 757 C CA . MET A 1 93 ? 15.100 3.763 3.387 1.00 86.06 93 MET A CA 1
ATOM 758 C C . MET A 1 93 ? 13.743 3.186 3.818 1.00 86.06 93 MET A C 1
ATOM 760 O O . MET A 1 93 ? 13.542 2.856 4.990 1.00 86.06 93 MET A O 1
ATOM 764 N N . TYR A 1 94 ? 12.778 3.140 2.900 1.00 89.44 94 TYR A N 1
ATOM 765 C CA . TYR A 1 94 ? 11.467 2.573 3.169 1.00 89.44 94 TYR A CA 1
ATOM 766 C C . TYR A 1 94 ? 10.764 2.089 1.904 1.00 89.44 94 TYR A C 1
ATOM 768 O O . TYR A 1 94 ? 10.988 2.609 0.810 1.00 89.44 94 TYR A O 1
ATOM 776 N N . GLU A 1 95 ? 9.830 1.165 2.104 1.00 91.06 95 GLU A N 1
ATOM 777 C CA . GLU A 1 95 ? 8.843 0.761 1.111 1.00 91.06 95 GLU A CA 1
ATOM 778 C C . GLU A 1 95 ? 7.461 1.327 1.487 1.00 91.06 95 GLU A C 1
ATOM 780 O O . GLU A 1 95 ? 6.988 1.136 2.615 1.00 91.06 95 GLU A O 1
ATOM 785 N N . PRO A 1 96 ? 6.809 2.097 0.601 1.00 95.44 96 PRO A N 1
ATOM 786 C CA . PRO A 1 96 ? 5.457 2.576 0.839 1.00 95.44 96 PRO A CA 1
ATOM 787 C C . PRO A 1 96 ? 4.416 1.472 0.637 1.00 95.44 96 PRO A C 1
ATOM 789 O O . PRO A 1 96 ? 4.485 0.680 -0.299 1.00 95.44 96 PRO A O 1
ATOM 792 N N . ILE A 1 97 ? 3.379 1.498 1.473 1.00 97.75 97 ILE A N 1
ATOM 793 C CA . ILE A 1 97 ? 2.204 0.633 1.362 1.00 97.75 97 ILE A CA 1
ATOM 794 C C . ILE A 1 97 ? 0.947 1.508 1.428 1.00 97.75 97 ILE A C 1
ATOM 796 O O . ILE A 1 97 ? 0.743 2.259 2.385 1.00 97.75 97 ILE A O 1
ATOM 800 N N . LEU A 1 98 ? 0.061 1.411 0.441 1.00 97.94 98 LEU A N 1
ATOM 801 C CA . LEU A 1 98 ? -1.247 2.064 0.481 1.00 97.94 98 LEU A CA 1
ATOM 802 C C . LEU A 1 98 ? -2.293 1.123 1.047 1.00 97.94 98 LEU A C 1
ATOM 804 O O . LEU A 1 98 ? -2.570 0.085 0.462 1.00 97.94 98 LEU A O 1
ATOM 808 N N . MET A 1 99 ? -2.935 1.539 2.135 1.00 98.06 99 MET A N 1
ATOM 809 C CA . MET A 1 99 ? -4.171 0.929 2.614 1.00 98.06 99 MET A CA 1
ATOM 810 C C . MET A 1 99 ? -5.362 1.704 2.054 1.00 98.06 99 MET A C 1
ATOM 812 O O . MET A 1 99 ? -5.537 2.895 2.346 1.00 98.06 99 MET A O 1
ATOM 816 N N . MET A 1 100 ? -6.227 1.016 1.320 1.00 98.38 100 MET A N 1
ATOM 817 C CA . MET A 1 100 ? -7.402 1.597 0.681 1.00 98.38 100 MET A CA 1
ATOM 818 C C . MET A 1 100 ? -8.632 0.709 0.845 1.00 98.38 100 MET A C 1
ATOM 820 O O . MET A 1 100 ? -8.526 -0.498 1.044 1.00 98.38 100 MET A O 1
ATOM 824 N N . VAL A 1 101 ? -9.817 1.313 0.798 1.00 98.62 101 VAL A N 1
ATOM 825 C CA . VAL A 1 101 ? -11.085 0.603 1.019 1.00 98.62 101 VAL A CA 1
ATOM 826 C C . VAL A 1 101 ? -12.111 0.979 -0.033 1.00 98.62 101 VAL A C 1
ATOM 828 O O . VAL A 1 101 ? -12.129 2.116 -0.512 1.00 98.62 101 VAL A O 1
ATOM 831 N N . LYS A 1 102 ? -12.985 0.029 -0.374 1.00 97.94 102 LYS A N 1
ATOM 832 C CA . LYS A 1 102 ? -14.022 0.234 -1.396 1.00 97.94 102 LYS A CA 1
ATOM 833 C C . LYS A 1 102 ? -15.172 1.111 -0.895 1.00 97.94 102 LYS A C 1
ATOM 835 O O . LYS A 1 102 ? -15.656 1.962 -1.633 1.00 97.94 102 LYS A O 1
ATOM 840 N N . ASP A 1 103 ? -15.554 0.969 0.374 1.00 97.38 103 ASP A N 1
ATOM 841 C CA . ASP A 1 103 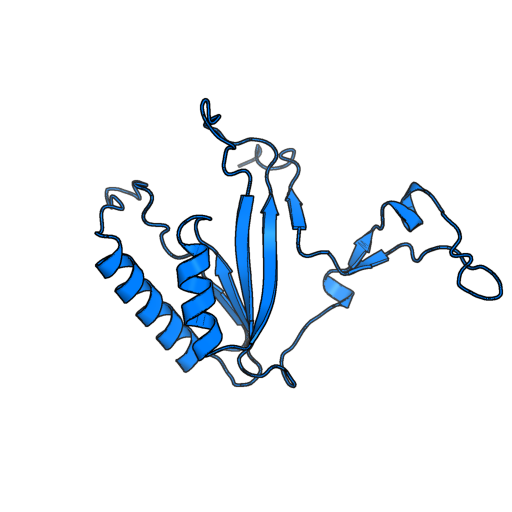? -16.514 1.848 1.048 1.00 97.38 103 ASP A CA 1
ATOM 842 C C . ASP A 1 103 ? -15.944 2.323 2.391 1.00 97.38 103 ASP A C 1
ATOM 844 O O . ASP A 1 103 ? -15.635 1.543 3.296 1.00 97.38 103 ASP A O 1
ATOM 848 N N . SER A 1 104 ? -15.814 3.642 2.523 1.00 96.38 104 SER A N 1
ATOM 849 C CA . SER A 1 104 ? -15.221 4.298 3.684 1.00 96.38 104 SER A CA 1
ATOM 850 C C . SER A 1 104 ? -16.030 4.157 4.974 1.00 96.38 104 SER A C 1
ATOM 852 O O . SER A 1 104 ? -15.465 4.450 6.033 1.00 96.38 104 SER A O 1
ATOM 854 N N . LYS A 1 105 ? -17.296 3.723 4.889 1.00 96.38 105 LYS A N 1
ATOM 855 C CA . LYS A 1 105 ? -18.238 3.579 6.007 1.00 96.38 105 LYS A CA 1
ATOM 856 C C . LYS A 1 105 ? -18.394 2.142 6.498 1.00 96.38 105 LYS A C 1
ATOM 858 O O . LYS A 1 105 ? -18.790 1.957 7.642 1.00 96.38 105 LYS A O 1
ATOM 863 N N . THR A 1 106 ? -18.114 1.141 5.662 1.00 96.06 106 THR A N 1
ATOM 864 C CA . THR A 1 106 ? -18.443 -0.267 5.974 1.00 96.06 106 THR A CA 1
ATOM 865 C C . THR A 1 106 ? -17.235 -1.192 6.083 1.00 96.06 106 THR A C 1
ATOM 867 O O . THR A 1 106 ? -17.417 -2.382 6.313 1.00 96.06 106 THR A O 1
ATOM 870 N N . TYR A 1 107 ? -16.019 -0.691 5.867 1.00 97.25 107 T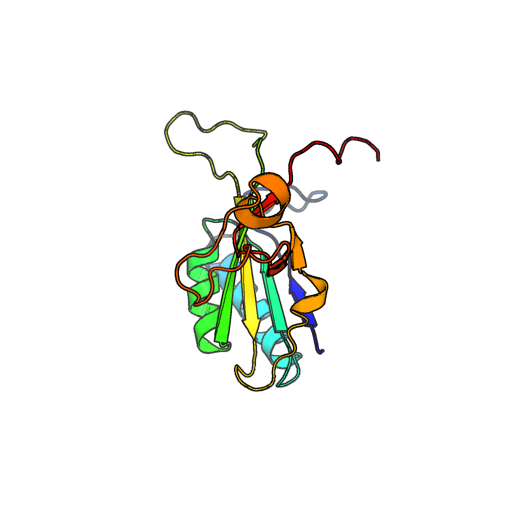YR A N 1
ATOM 871 C CA . TYR A 1 107 ? -14.801 -1.499 5.933 1.00 97.25 107 TYR A CA 1
ATOM 872 C C . TYR A 1 107 ? -14.489 -2.008 7.348 1.00 97.25 107 TYR A C 1
ATOM 874 O O . TYR A 1 107 ? -14.774 -1.345 8.348 1.00 97.25 107 TYR A O 1
ATOM 882 N N . THR A 1 108 ? -13.841 -3.169 7.422 1.00 94.12 108 THR A N 1
ATOM 883 C CA . THR A 1 108 ? -13.366 -3.750 8.682 1.00 94.12 108 THR A CA 1
ATOM 884 C C . THR A 1 108 ? -11.979 -3.214 9.034 1.00 94.12 108 THR A C 1
ATOM 886 O O . THR A 1 108 ? -11.056 -3.272 8.221 1.00 94.12 108 THR A O 1
ATOM 889 N N . PHE A 1 109 ? -11.812 -2.736 10.270 1.00 93.81 109 PHE A N 1
ATOM 890 C CA . PHE A 1 109 ? -10.513 -2.369 10.834 1.00 93.81 109 PHE A CA 1
ATOM 891 C C . PHE A 1 109 ? -10.402 -2.839 12.286 1.00 93.81 109 PHE A C 1
ATOM 893 O O . PHE A 1 109 ? -10.995 -2.258 13.196 1.00 93.81 109 PHE A O 1
ATOM 900 N N . ASN A 1 110 ? -9.617 -3.893 12.504 1.00 90.75 110 ASN A N 1
ATOM 901 C CA . ASN A 1 110 ? -9.448 -4.533 13.809 1.00 90.75 110 ASN A CA 1
ATOM 902 C C . ASN A 1 110 ? -8.430 -3.771 14.669 1.00 90.75 110 ASN A C 1
ATOM 904 O O . ASN A 1 110 ? -7.339 -4.266 14.946 1.00 90.75 110 ASN A O 1
ATOM 908 N N . ARG A 1 111 ? -8.783 -2.548 15.084 1.00 88.06 111 ARG A N 1
ATOM 909 C CA . ARG A 1 111 ? -7.909 -1.632 15.842 1.00 88.06 111 ARG A CA 1
ATOM 910 C C . ARG A 1 111 ? -7.215 -2.306 17.026 1.00 88.06 111 ARG A C 1
ATOM 912 O O . ARG A 1 111 ? -6.029 -2.083 17.255 1.00 88.06 111 ARG A O 1
ATOM 919 N N . ASP A 1 112 ? -7.956 -3.095 17.795 1.00 86.62 112 ASP A N 1
ATOM 920 C CA . ASP A 1 112 ? -7.444 -3.641 19.050 1.00 86.62 112 ASP A CA 1
ATOM 921 C C . ASP A 1 112 ? -6.414 -4.761 18.832 1.00 86.62 112 ASP A C 1
ATOM 923 O O . ASP A 1 112 ? -5.559 -4.977 19.688 1.00 86.62 112 ASP A O 1
ATOM 927 N N . ALA A 1 113 ? -6.418 -5.395 17.653 1.00 84.38 113 ALA A N 1
ATOM 928 C CA . ALA A 1 113 ? -5.439 -6.411 17.264 1.00 84.38 113 ALA A CA 1
ATOM 929 C C . ALA A 1 113 ? -4.066 -5.828 16.880 1.00 84.38 113 ALA A C 1
ATOM 931 O O . ALA A 1 113 ? -3.091 -6.567 16.803 1.00 84.38 113 ALA A O 1
ATOM 932 N N . ILE A 1 114 ? -3.975 -4.513 16.646 1.00 82.25 114 ILE A N 1
ATOM 933 C CA . ILE A 1 114 ? -2.748 -3.831 16.192 1.00 82.25 114 ILE A CA 1
ATOM 934 C C . ILE A 1 114 ? -2.222 -2.813 17.214 1.00 82.25 114 ILE A C 1
ATOM 936 O O . ILE A 1 114 ? -1.500 -1.868 16.873 1.00 82.25 114 ILE A O 1
ATOM 940 N N . LEU A 1 115 ? -2.641 -2.944 18.473 1.00 82.19 115 LEU A N 1
ATOM 941 C CA . LEU A 1 115 ? -2.167 -2.075 19.539 1.00 82.19 115 LEU A CA 1
ATOM 942 C C . LEU A 1 115 ? -0.693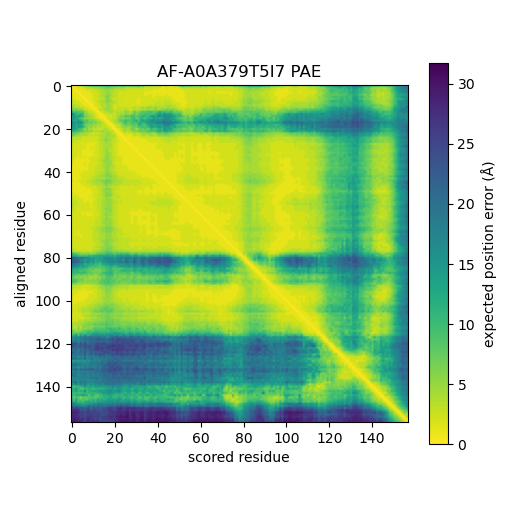 -2.356 19.839 1.00 82.19 115 LEU A C 1
ATOM 944 O O . LEU A 1 115 ? -0.313 -3.481 20.147 1.00 82.19 115 LEU A O 1
ATOM 948 N N . VAL A 1 116 ? 0.114 -1.301 19.827 1.00 79.94 116 VAL A N 1
ATOM 949 C CA . VAL A 1 116 ? 1.531 -1.326 20.195 1.00 79.94 116 VAL A CA 1
ATOM 950 C C . VAL A 1 116 ? 1.760 -0.533 21.473 1.00 79.94 116 VAL A C 1
ATOM 952 O O . VAL A 1 116 ? 1.004 0.389 21.810 1.00 79.94 116 VAL A O 1
ATOM 955 N N . GLU A 1 117 ? 2.822 -0.874 22.194 1.00 74.25 117 GLU A N 1
ATOM 956 C CA . GLU A 1 117 ? 3.221 -0.129 23.382 1.00 74.25 117 GLU A CA 1
ATOM 957 C C . GLU A 1 117 ? 3.610 1.309 23.033 1.00 74.25 117 GLU A C 1
ATOM 959 O O . GLU A 1 117 ? 4.266 1.608 22.031 1.00 74.25 117 GLU A O 1
ATOM 964 N N . THR A 1 118 ? 3.196 2.239 23.883 1.00 59.94 118 THR A N 1
ATOM 965 C CA . THR A 1 118 ? 3.557 3.645 23.748 1.00 59.94 118 THR A CA 1
ATOM 966 C C . THR A 1 118 ? 4.903 3.890 24.415 1.00 59.94 118 THR A C 1
ATOM 968 O O . THR A 1 118 ? 5.092 3.601 25.590 1.00 59.94 118 THR A O 1
ATOM 971 N N . THR A 1 119 ? 5.845 4.529 23.724 1.00 61.34 119 THR A N 1
ATOM 972 C CA . THR A 1 119 ? 7.081 4.999 24.374 1.00 61.34 119 THR A CA 1
ATOM 973 C C . THR A 1 119 ? 6.771 5.987 25.512 1.00 61.34 119 THR A C 1
ATOM 975 O O . THR A 1 119 ? 7.410 5.967 26.558 1.00 61.34 119 THR A O 1
ATOM 978 N N . THR A 1 120 ? 5.753 6.829 25.330 1.00 58.66 120 THR A N 1
ATOM 979 C CA . THR A 1 120 ? 5.340 7.884 26.269 1.00 58.66 120 THR A CA 1
ATOM 980 C C . THR A 1 120 ? 4.669 7.338 27.535 1.00 58.66 120 THR A C 1
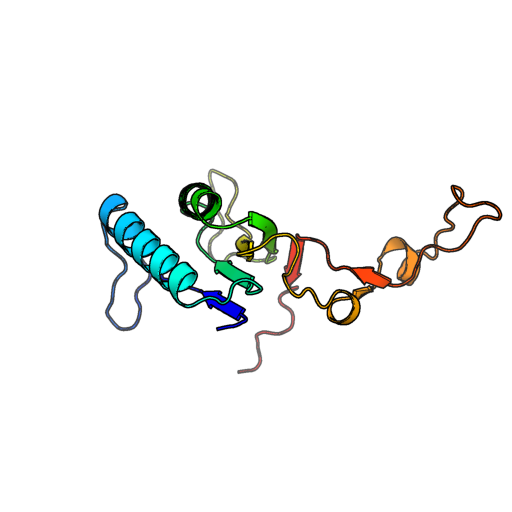ATOM 982 O O . THR A 1 120 ? 4.998 7.784 28.631 1.00 58.66 120 THR A O 1
ATOM 985 N N . GLY A 1 121 ? 3.745 6.383 27.399 1.00 53.19 121 GLY A N 1
ATOM 986 C CA . GLY A 1 121 ? 3.003 5.802 28.521 1.00 53.19 121 GLY A CA 1
ATOM 987 C C . GLY A 1 121 ? 3.695 4.585 29.132 1.00 53.19 121 GLY A C 1
ATOM 988 O O . GLY A 1 121 ? 3.790 4.502 30.349 1.00 53.19 121 GLY A O 1
ATOM 989 N N . ALA A 1 122 ? 4.238 3.674 28.315 1.00 56.94 122 ALA A N 1
ATOM 990 C CA . ALA A 1 122 ? 4.851 2.436 28.806 1.00 56.94 122 ALA A CA 1
ATOM 991 C C . ALA A 1 122 ? 6.310 2.608 29.266 1.00 56.94 122 ALA A C 1
ATOM 993 O O . ALA A 1 122 ? 6.703 1.994 30.250 1.00 56.94 122 ALA A O 1
ATOM 994 N N . LYS A 1 123 ? 7.118 3.455 28.600 1.00 58.09 123 LYS A N 1
ATOM 995 C CA . LYS A 1 123 ? 8.538 3.655 28.980 1.00 58.09 123 LYS A CA 1
ATOM 996 C C . LYS A 1 123 ? 8.798 4.910 29.814 1.00 58.09 123 LYS A C 1
ATOM 998 O O . LYS A 1 123 ? 9.720 4.909 30.618 1.00 58.09 123 LYS A O 1
ATOM 1003 N N . ARG A 1 124 ? 8.033 5.988 29.606 1.00 63.38 124 ARG A N 1
ATOM 1004 C CA . ARG A 1 124 ? 8.249 7.284 30.287 1.00 63.38 124 ARG A CA 1
ATOM 1005 C C . ARG A 1 124 ? 7.223 7.603 31.382 1.00 63.38 124 ARG A C 1
ATOM 1007 O O . ARG A 1 124 ? 7.415 8.596 32.072 1.00 63.38 124 ARG A O 1
ATOM 1014 N N . ALA A 1 125 ? 6.163 6.797 31.525 1.00 66.50 125 ALA A N 1
ATOM 1015 C CA . ALA A 1 125 ? 5.108 6.940 32.540 1.00 66.50 125 ALA A CA 1
ATOM 1016 C C . ALA A 1 125 ? 4.565 8.378 32.699 1.00 66.50 125 ALA A C 1
ATOM 1018 O O . ALA A 1 125 ? 4.278 8.837 33.804 1.00 66.50 125 ALA A O 1
ATOM 1019 N N . LEU A 1 126 ? 4.449 9.116 31.591 1.00 70.12 126 LEU A N 1
ATOM 1020 C CA . LEU A 1 126 ? 4.062 10.526 31.633 1.00 70.12 126 LEU A CA 1
ATOM 1021 C C . LEU A 1 126 ? 2.585 10.697 32.026 1.00 70.12 126 LEU A C 1
ATOM 1023 O O . LEU A 1 126 ? 1.739 9.853 31.717 1.00 70.12 126 LEU A O 1
ATOM 1027 N N . ILE A 1 127 ? 2.274 11.828 32.661 1.00 76.31 127 ILE A N 1
ATOM 1028 C CA . ILE A 1 127 ? 0.917 12.224 33.065 1.00 76.31 127 ILE A CA 1
ATOM 1029 C C . ILE A 1 127 ? 0.312 13.149 31.995 1.00 76.31 127 ILE A C 1
ATOM 1031 O O . ILE A 1 127 ? 0.958 14.090 31.532 1.00 76.31 127 ILE A O 1
ATOM 1035 N N . ASP A 1 128 ? -0.931 12.887 31.588 1.00 77.44 128 ASP A N 1
ATOM 1036 C CA . ASP A 1 128 ? -1.720 13.754 30.711 1.00 77.44 128 ASP A CA 1
ATOM 1037 C C . ASP A 1 128 ? -2.467 14.810 31.540 1.00 77.44 128 ASP A C 1
ATOM 1039 O O . ASP A 1 128 ? -3.572 14.585 32.042 1.00 77.44 128 ASP A O 1
ATOM 1043 N N . TYR A 1 129 ? -1.850 15.986 31.660 1.00 81.56 129 TYR A N 1
ATOM 1044 C CA . TYR A 1 129 ? -2.390 17.145 32.377 1.00 81.56 129 TYR A CA 1
ATOM 1045 C C . TYR A 1 129 ? -3.564 17.835 31.668 1.00 81.56 129 TYR A C 1
ATOM 1047 O O . TYR A 1 129 ? -4.168 18.738 32.238 1.00 81.56 129 TYR A O 1
ATOM 1055 N N . ARG A 1 130 ? -3.919 17.429 30.438 1.00 80.75 130 ARG A N 1
ATOM 1056 C CA . ARG A 1 130 ? -5.110 17.958 29.742 1.00 80.75 130 ARG A CA 1
ATOM 1057 C C . ARG A 1 130 ? -6.410 17.349 30.271 1.00 80.75 130 ARG A C 1
ATOM 1059 O O . ARG A 1 130 ? -7.486 17.834 29.936 1.00 80.75 130 ARG A O 1
ATOM 1066 N N . LYS A 1 131 ? -6.323 16.271 31.057 1.00 77.06 131 LYS A N 1
ATOM 1067 C CA . LYS A 1 131 ? -7.462 15.640 31.731 1.00 77.06 131 LYS A CA 1
ATOM 1068 C C . LYS A 1 131 ? -7.594 16.174 33.155 1.00 77.06 131 LYS A C 1
ATOM 1070 O O . LYS A 1 131 ? -6.593 16.503 33.784 1.00 77.06 131 LYS A O 1
ATOM 1075 N N . ASN A 1 132 ? -8.825 16.228 33.662 1.00 77.75 132 ASN A N 1
ATOM 1076 C CA . ASN A 1 132 ? -9.109 16.630 35.036 1.00 77.75 132 ASN A CA 1
ATOM 1077 C C . ASN A 1 132 ? -9.898 15.523 35.772 1.00 77.75 132 ASN A C 1
ATOM 1079 O O . ASN A 1 132 ? -11.025 15.241 35.362 1.00 77.75 132 ASN A O 1
ATOM 1083 N N . PRO A 1 133 ? -9.338 14.885 36.821 1.00 85.00 133 PRO A N 1
ATOM 1084 C CA . PRO A 1 133 ? -7.967 15.065 37.311 1.00 85.00 133 PRO A CA 1
ATOM 1085 C C . PRO A 1 133 ? -6.927 14.546 36.297 1.00 85.00 133 PRO A C 1
ATOM 1087 O O . PRO A 1 133 ? -7.288 13.739 35.435 1.00 85.00 133 PRO A O 1
ATOM 1090 N N . PRO A 1 134 ? -5.656 14.987 36.371 1.00 84.56 134 PRO A N 1
ATOM 1091 C CA . PRO A 1 134 ? -4.588 14.466 35.520 1.00 84.56 134 PRO A CA 1
ATOM 1092 C C . PRO A 1 134 ? -4.495 12.941 35.617 1.00 84.56 134 PRO A C 1
ATOM 1094 O O . PRO A 1 134 ? -4.537 12.377 36.708 1.00 84.56 134 PRO A O 1
ATOM 1097 N N . GLN A 1 135 ? -4.377 12.271 34.472 1.00 81.94 135 GLN A N 1
ATOM 1098 C CA . GLN A 1 135 ? -4.338 10.805 34.384 1.00 81.94 135 GLN A CA 1
ATOM 1099 C C . GLN A 1 135 ? -3.074 10.349 33.650 1.00 81.94 135 GLN A C 1
ATOM 1101 O O . GLN A 1 135 ? -2.630 11.054 32.745 1.00 81.94 135 GLN A O 1
ATOM 1106 N N . PRO A 1 136 ? -2.509 9.169 33.953 1.00 76.06 136 PRO A N 1
ATOM 1107 C CA . PRO A 1 136 ? -1.404 8.608 33.178 1.00 76.06 136 PRO A CA 1
ATOM 1108 C C . PRO A 1 136 ? -1.751 8.451 31.690 1.00 76.06 136 PRO A C 1
ATOM 1110 O O . PRO A 1 136 ? -2.892 8.137 31.329 1.00 76.06 136 PRO A O 1
ATOM 1113 N N . TYR A 1 137 ? -0.763 8.632 30.808 1.00 71.19 137 TYR A N 1
ATOM 1114 C CA . TYR A 1 137 ? -0.926 8.286 29.394 1.00 71.19 137 TYR A CA 1
ATOM 1115 C C . TYR A 1 137 ? -1.206 6.787 29.235 1.00 71.19 137 TYR A C 1
ATOM 1117 O O . TYR A 1 137 ? -0.610 5.950 29.911 1.00 71.19 137 TYR A O 1
ATOM 1125 N N . ASN A 1 138 ? -2.100 6.446 28.301 1.00 70.38 138 ASN A N 1
ATOM 1126 C CA . ASN A 1 138 ? -2.435 5.053 28.019 1.00 70.38 138 ASN A CA 1
ATOM 1127 C C . ASN A 1 138 ? -1.176 4.283 27.593 1.00 70.38 138 ASN A C 1
ATOM 1129 O O . ASN A 1 138 ? -0.405 4.766 26.764 1.00 70.38 138 ASN A O 1
ATOM 1133 N N . GLN A 1 139 ? -0.977 3.086 28.141 1.00 73.50 139 GLN A N 1
ATOM 1134 C CA . GLN A 1 139 ? 0.219 2.289 27.881 1.00 73.50 139 GLN A CA 1
ATOM 1135 C C . GLN A 1 139 ? 0.259 1.756 26.445 1.00 73.50 139 GLN A C 1
ATOM 1137 O O . GLN A 1 139 ? 1.346 1.586 25.898 1.00 73.50 139 GLN A O 1
ATOM 1142 N N . LYS A 1 140 ? -0.901 1.578 25.798 1.00 72.12 140 LYS A N 1
ATOM 1143 C CA . LYS A 1 140 ? -1.018 1.091 24.415 1.00 72.12 140 LYS A CA 1
ATOM 1144 C C . LYS A 1 140 ? -1.692 2.116 23.502 1.00 72.12 140 LYS A C 1
ATOM 1146 O O . LYS A 1 140 ? -2.590 2.849 23.918 1.00 72.12 140 LYS A O 1
ATOM 1151 N N . LYS A 1 141 ? -1.281 2.145 22.233 1.00 73.56 141 LYS A N 1
ATOM 1152 C CA . LYS A 1 141 ? -1.902 2.943 21.163 1.00 73.56 141 LYS A CA 1
ATOM 1153 C C . LYS A 1 141 ? -2.034 2.118 19.888 1.00 73.56 141 LYS A C 1
ATOM 1155 O O . LYS A 1 141 ? -1.296 1.160 19.704 1.00 73.56 141 LYS A O 1
ATOM 1160 N N . SER A 1 142 ? -2.931 2.525 18.990 1.00 71.25 142 SER A N 1
ATOM 1161 C CA . SER A 1 142 ? -2.919 2.007 17.615 1.00 71.25 142 SER A CA 1
ATOM 1162 C C . SER A 1 142 ? -1.557 2.288 16.986 1.00 71.25 142 SER A C 1
ATOM 1164 O O . SER A 1 142 ? -1.021 3.389 17.174 1.00 71.25 142 SER A O 1
ATOM 1166 N N . ALA A 1 143 ? -1.013 1.322 16.246 1.00 73.31 143 ALA A N 1
ATOM 1167 C CA . ALA A 1 143 ? 0.187 1.547 15.451 1.00 73.31 143 ALA A CA 1
ATOM 1168 C C . ALA A 1 143 ? 0.002 2.776 14.541 1.00 73.31 143 ALA A C 1
ATOM 1170 O O . ALA A 1 143 ? -1.082 3.012 13.999 1.00 73.31 143 ALA A O 1
ATOM 1171 N N . GLY A 1 144 ? 1.051 3.597 14.446 1.00 74.69 144 GLY A N 1
ATOM 1172 C CA . GLY A 1 144 ? 1.096 4.699 13.488 1.00 74.69 144 GLY A CA 1
ATOM 1173 C C . GLY A 1 144 ? 1.356 4.180 12.074 1.00 74.69 144 GLY A C 1
ATOM 1174 O O . GLY A 1 144 ? 1.635 3.003 11.880 1.00 74.69 144 GLY A O 1
ATOM 1175 N N . GLN A 1 145 ? 1.304 5.073 11.088 1.00 75.25 145 GLN A N 1
ATOM 1176 C CA . GLN A 1 145 ? 1.570 4.712 9.691 1.00 75.25 145 GLN A CA 1
ATOM 1177 C C . GLN A 1 145 ? 3.044 4.379 9.420 1.00 75.25 145 GLN A C 1
ATOM 1179 O O . GLN A 1 145 ? 3.333 3.675 8.465 1.00 75.25 145 GLN A O 1
ATOM 1184 N N . CYS A 1 146 ? 3.974 4.860 10.247 1.00 77.06 146 CYS A N 1
ATOM 1185 C CA . CYS A 1 146 ? 5.383 4.492 10.151 1.00 77.06 146 CYS A CA 1
ATOM 1186 C C . CYS A 1 146 ? 5.640 3.225 10.975 1.00 77.06 146 CYS A C 1
ATOM 1188 O O . CYS A 1 146 ? 5.566 3.258 12.209 1.00 77.06 146 CYS A O 1
ATOM 1190 N N . LEU A 1 147 ? 5.902 2.122 10.278 1.00 77.19 147 LEU A N 1
ATOM 1191 C CA . LEU A 1 147 ? 6.253 0.825 10.837 1.00 77.19 147 LEU A CA 1
ATOM 1192 C C . LEU A 1 147 ? 7.765 0.632 10.688 1.00 77.19 147 LEU A C 1
ATOM 1194 O O . LEU A 1 147 ? 8.286 0.531 9.579 1.00 77.19 147 LEU A O 1
ATOM 1198 N N . VAL A 1 148 ? 8.466 0.589 11.821 1.00 69.94 148 VAL A N 1
ATOM 1199 C CA . VAL A 1 148 ? 9.917 0.383 11.875 1.00 69.94 148 VAL A CA 1
ATOM 1200 C C . VAL A 1 148 ? 10.195 -1.077 12.197 1.00 69.94 148 VAL A C 1
ATOM 1202 O O . VAL A 1 148 ? 9.798 -1.546 13.266 1.00 69.94 148 VAL A O 1
ATOM 1205 N N . ILE A 1 149 ? 10.905 -1.779 11.313 1.00 58.28 149 ILE A N 1
ATOM 1206 C CA . ILE A 1 149 ? 11.496 -3.079 11.639 1.00 58.28 149 ILE A CA 1
ATOM 1207 C C . ILE A 1 149 ? 12.969 -2.844 11.970 1.00 58.28 149 ILE A C 1
ATOM 1209 O O . ILE A 1 149 ? 13.738 -2.385 11.132 1.00 58.28 149 ILE A O 1
ATOM 1213 N N . SER A 1 150 ? 13.359 -3.135 13.213 1.00 49.47 150 SER A N 1
ATOM 1214 C CA . SER A 1 150 ? 14.774 -3.251 13.571 1.00 49.47 150 SER A CA 1
ATOM 1215 C C . SER A 1 150 ? 15.280 -4.582 13.026 1.00 49.47 150 SER A C 1
ATOM 1217 O O . SER A 1 150 ? 14.682 -5.621 13.306 1.00 49.47 150 SER A O 1
ATOM 1219 N N . THR A 1 151 ? 16.374 -4.563 12.270 1.00 44.50 151 THR A N 1
ATOM 1220 C CA . THR A 1 151 ? 16.953 -5.703 11.529 1.00 44.50 151 THR A CA 1
ATOM 1221 C C . THR A 1 151 ? 17.462 -6.873 12.390 1.00 44.50 151 THR A C 1
ATOM 1223 O O . THR A 1 151 ? 18.167 -7.748 11.902 1.00 44.50 151 THR A O 1
ATOM 1226 N N . ARG A 1 152 ? 17.077 -6.986 13.666 1.00 37.41 152 ARG A N 1
ATOM 1227 C CA . ARG A 1 152 ? 17.546 -8.055 14.567 1.00 37.41 152 ARG A CA 1
ATOM 1228 C C . ARG A 1 152 ? 16.905 -9.441 14.384 1.00 37.41 152 ARG A C 1
ATOM 1230 O O . ARG A 1 152 ? 17.152 -10.293 15.224 1.00 37.41 152 ARG A O 1
ATOM 1237 N N . THR A 1 153 ? 16.084 -9.697 13.360 1.00 35.31 153 THR A N 1
ATOM 1238 C CA . THR A 1 153 ? 15.334 -10.979 13.253 1.00 35.31 153 THR A CA 1
ATOM 1239 C C . THR A 1 153 ? 15.202 -11.568 11.841 1.00 35.31 153 THR A C 1
ATOM 1241 O O . THR A 1 153 ? 14.237 -12.267 11.560 1.00 35.31 153 THR A O 1
ATOM 1244 N N . LEU A 1 154 ? 16.170 -11.343 10.947 1.00 36.25 154 LEU A N 1
ATOM 1245 C CA . LEU A 1 154 ? 16.219 -12.031 9.642 1.00 36.25 154 LEU A CA 1
ATOM 1246 C C . LEU A 1 154 ? 17.601 -12.654 9.372 1.00 36.25 154 LEU A C 1
ATOM 1248 O O . LEU A 1 154 ? 18.174 -12.457 8.306 1.00 36.25 154 LEU A O 1
ATOM 1252 N N . SER A 1 155 ? 18.157 -13.373 10.353 1.00 31.62 155 SER A N 1
ATOM 1253 C CA . SER A 1 155 ? 19.405 -14.148 10.201 1.00 31.62 155 SER A CA 1
ATOM 1254 C C . SER A 1 155 ? 19.246 -15.656 10.406 1.00 31.62 155 SER A C 1
ATOM 1256 O O . SER A 1 155 ? 20.249 -16.365 10.414 1.00 31.62 155 SER A O 1
ATOM 1258 N N . ASP A 1 156 ? 18.020 -16.157 10.557 1.00 32.94 156 ASP A N 1
ATOM 1259 C CA . ASP A 1 156 ? 17.776 -17.557 10.900 1.00 32.94 156 ASP A CA 1
ATOM 1260 C C . ASP A 1 156 ? 16.756 -18.134 9.903 1.00 32.94 156 ASP A C 1
ATOM 1262 O O . ASP A 1 156 ? 15.548 -18.136 10.150 1.00 32.94 156 ASP A O 1
ATOM 1266 N N . GLY A 1 157 ? 17.260 -18.557 8.742 1.00 32.91 157 GLY A N 1
ATOM 1267 C CA . GLY A 1 157 ? 16.528 -19.228 7.665 1.00 32.91 157 GLY A CA 1
ATOM 1268 C C . GLY A 1 157 ? 17.491 -19.853 6.671 1.00 32.91 157 GLY A C 1
ATOM 1269 O O . GLY A 1 157 ? 18.351 -19.099 6.167 1.00 32.91 157 GLY A O 1
#

pLDDT: mean 84.31, std 16.16, range [31.62, 98.62]

Sequence (157 aa):
MDLIFADPPYNIGKDFDGMVESWDEASFLAWLYECVDECYRVLKKHGTMYIMNSTENMPYIDLKCRTLFTIKSRIVWSYDSSGVQAKKYFGSMYEPILMMVKDSKTYTFNRDAILVETTTGAKRALIDYRKNPPQPYNQKKSAGQCLVISTRTLSDG

InterPro domains:
  IPR002052 DNA methylase, N-6 adenine-specific, conserved site [PS00092] (4-10)
  IPR002295 N4/N6-methyltransferase, Type III restriction-modification enzyme EcoPI Mod subunit-like [PR00506] (1-13)
  IPR002295 N4/N6-methyltransferase, Type III restriction-modification enzyme EcoPI Mod subunit-like [PR00506] (35-54)
  IPR002941 DNA methylase N-4/N-6 [PF01555] (2-127)
  IPR029063 S-adenosyl-L-methionine-dependent methyltransferase superfamily [G3DSA:3.40.50.150] (1-153)
  IPR029063 S-adenosyl-L-methionine-dependent methyltransferase superfamily [SSF53335] (2-151)

Secondary structure (DSSP, 8-state):
--EEEE-----SS-EETTEE----HHHHHHHHHHHHHHHHHHS-TT-EEEEE--TTTHHHHHHHHHTTSEEEEEEEEEES--SS--SSS----EEEEEEEES-TTT----GGGGEEE-IIIIIT--EETTSSS-EEPPSEEE--SEEEEPSTT-S--

Radius of gyration: 19.45 Å; Cα contacts (8 Å, |Δi|>4): 240; chains: 1; bounding box: 45×37×58 Å

Nearest PDB structures (foldseek):
  6pbd-assembly1_A  TM=8.488E-01  e=1.333E-08  Caulobacter vibrioides
  9c3u-assembly1_A  TM=8.888E-01  e=3.761E-08  Burkholderia cenocepacia
  6pbd-assembly1_B  TM=7.772E-01  e=1.423E-08  Caulobacter vibrioides
  9c3u-assembly2_D  TM=9.163E-01  e=3.406E-07  Burkholderia cenocepacia
  8urk-assembly1_B  TM=7.877E-01  e=5.920E-08  Burkholderia cenocepacia